Protein AF-A0A7S1PP02-F1 (afdb_monomer)

pLDDT: mean 81.22, std 15.29, range [43.31, 97.88]

Nearest PDB structures (foldseek):
  2hma-assembly1_A-2  TM=8.802E-01  e=9.301E-04  Streptococcus pneumoniae
  2deu-assembly2_B  TM=8.777E-01  e=1.193E-03  Escherichia coli
  3qgm-assembly1_B  TM=3.162E-01  e=3.893E+00  Archaeoglobus fulgidus

Structure (mmCIF, N/CA/C/O backbone):
data_AF-A0A7S1PP02-F1
#
_entry.id   AF-A0A7S1PP02-F1
#
loop_
_atom_site.group_PDB
_atom_site.id
_atom_site.type_symbol
_atom_site.label_atom_id
_atom_site.label_alt_id
_atom_site.label_comp_id
_atom_site.label_asym_id
_atom_site.label_entity_id
_atom_site.label_seq_id
_atom_site.pdbx_PDB_ins_code
_atom_site.Cartn_x
_atom_site.Cartn_y
_atom_site.Cartn_z
_atom_site.occupancy
_atom_site.B_iso_or_equiv
_atom_site.auth_seq_id
_atom_site.auth_comp_id
_atom_site.auth_asym_id
_atom_site.auth_atom_id
_atom_site.pdbx_PDB_model_num
ATOM 1 N N . PRO A 1 1 ? 17.702 -10.827 -1.783 1.00 89.25 1 PRO A N 1
ATOM 2 C CA . PRO A 1 1 ? 16.640 -11.599 -2.485 1.00 89.25 1 PRO A CA 1
ATOM 3 C C . PRO A 1 1 ? 15.339 -10.787 -2.600 1.00 89.25 1 PRO A C 1
ATOM 5 O O . PRO A 1 1 ? 14.781 -10.680 -3.689 1.00 89.25 1 PRO A O 1
ATOM 8 N N . ASP A 1 2 ? 14.908 -10.146 -1.508 1.00 91.56 2 ASP A N 1
ATOM 9 C CA . ASP A 1 2 ? 13.605 -9.463 -1.418 1.00 91.56 2 ASP A CA 1
ATOM 10 C C . ASP A 1 2 ? 13.445 -8.270 -2.362 1.00 91.56 2 ASP A C 1
ATOM 12 O O . ASP A 1 2 ? 12.428 -8.163 -3.043 1.00 91.56 2 ASP A O 1
ATOM 16 N N . CYS A 1 3 ? 14.468 -7.419 -2.507 1.00 92.31 3 CYS A N 1
ATOM 17 C CA . CYS A 1 3 ? 14.398 -6.280 -3.433 1.00 92.31 3 CYS A CA 1
ATOM 18 C C . CYS A 1 3 ? 14.217 -6.725 -4.897 1.00 92.31 3 CYS A C 1
ATOM 20 O O . CYS A 1 3 ? 13.586 -6.029 -5.689 1.00 92.31 3 CYS A O 1
ATOM 22 N N . VAL A 1 4 ? 14.768 -7.888 -5.268 1.00 93.56 4 VAL A N 1
ATOM 23 C CA . VAL A 1 4 ? 14.608 -8.467 -6.614 1.00 93.56 4 VAL A CA 1
ATOM 24 C C . VAL A 1 4 ? 13.218 -9.084 -6.770 1.00 93.56 4 VAL A C 1
ATOM 26 O O . VAL A 1 4 ? 12.575 -8.862 -7.792 1.00 93.56 4 VAL A O 1
ATOM 29 N N . CYS A 1 5 ? 12.722 -9.785 -5.747 1.00 95.19 5 CYS A N 1
ATOM 30 C CA . CYS A 1 5 ? 11.358 -10.317 -5.721 1.00 95.19 5 CYS A CA 1
ATOM 31 C C . CYS A 1 5 ? 10.314 -9.199 -5.861 1.00 95.19 5 CYS A C 1
ATOM 33 O O . CYS A 1 5 ? 9.414 -9.294 -6.692 1.00 95.19 5 CYS A O 1
ATOM 35 N N . ASN A 1 6 ? 10.468 -8.099 -5.123 1.00 94.31 6 ASN A N 1
ATOM 36 C CA . ASN A 1 6 ? 9.596 -6.937 -5.259 1.00 94.31 6 ASN A CA 1
ATOM 37 C C . ASN A 1 6 ? 9.653 -6.366 -6.685 1.00 94.31 6 ASN A C 1
ATOM 39 O O . ASN A 1 6 ? 8.608 -6.178 -7.305 1.00 94.31 6 ASN A O 1
ATOM 43 N N . ARG A 1 7 ? 10.857 -6.172 -7.242 1.00 93.19 7 ARG A N 1
ATOM 44 C CA . ARG A 1 7 ? 11.040 -5.641 -8.603 1.00 93.19 7 ARG A CA 1
ATOM 45 C C . ARG A 1 7 ? 10.397 -6.509 -9.689 1.00 93.19 7 ARG A C 1
ATOM 47 O O . ARG A 1 7 ? 9.771 -5.953 -10.580 1.00 93.19 7 ARG A O 1
ATOM 54 N N . VAL A 1 8 ? 10.602 -7.826 -9.652 1.00 94.31 8 VAL A N 1
ATOM 55 C CA . VAL A 1 8 ? 10.282 -8.728 -10.779 1.00 94.31 8 VAL A CA 1
ATOM 56 C C . VAL A 1 8 ? 8.967 -9.481 -10.579 1.00 94.31 8 VAL A C 1
ATOM 58 O O . VAL A 1 8 ? 8.258 -9.765 -11.540 1.00 94.31 8 VAL A O 1
ATOM 61 N N . ILE A 1 9 ? 8.621 -9.831 -9.341 1.00 95.31 9 ILE A N 1
ATOM 62 C CA . ILE A 1 9 ? 7.439 -10.646 -9.047 1.00 95.31 9 ILE A CA 1
ATOM 63 C C . ILE A 1 9 ? 6.283 -9.759 -8.610 1.00 95.31 9 ILE A C 1
ATOM 65 O O . ILE A 1 9 ? 5.286 -9.681 -9.322 1.00 95.31 9 ILE A O 1
ATOM 69 N N . LYS A 1 10 ? 6.407 -9.076 -7.465 1.00 91.88 10 LYS A N 1
ATOM 70 C CA . LYS A 1 10 ? 5.250 -8.423 -6.827 1.00 91.88 10 LYS A CA 1
ATOM 71 C C . LYS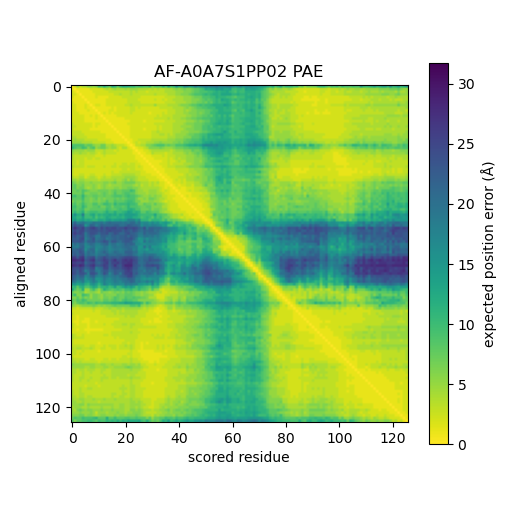 A 1 10 ? 4.728 -7.213 -7.597 1.00 91.88 10 LYS A C 1
ATOM 73 O O . LYS A 1 10 ? 3.521 -7.046 -7.702 1.00 91.88 10 LYS A O 1
ATOM 78 N N . PHE A 1 11 ? 5.616 -6.376 -8.125 1.00 93.50 11 PHE A N 1
ATOM 79 C CA . PHE A 1 11 ? 5.217 -5.115 -8.762 1.00 93.50 11 PHE A CA 1
ATOM 80 C C . PHE A 1 11 ? 5.314 -5.138 -10.290 1.00 93.50 11 PHE A C 1
ATOM 82 O O . PHE A 1 11 ? 4.995 -4.150 -10.933 1.00 93.50 11 PHE A O 1
ATOM 89 N N . ASP A 1 12 ? 5.725 -6.260 -10.878 1.00 92.50 12 ASP A N 1
ATOM 90 C CA . ASP A 1 12 ? 5.783 -6.433 -12.332 1.00 92.50 12 ASP A CA 1
ATOM 91 C C . ASP A 1 12 ? 4.858 -7.576 -12.772 1.00 92.50 12 ASP A C 1
ATOM 93 O O . ASP A 1 12 ? 3.716 -7.343 -13.181 1.00 92.50 12 ASP A O 1
ATOM 97 N N . ARG A 1 13 ? 5.289 -8.833 -12.603 1.00 94.94 13 ARG A N 1
ATOM 98 C CA . ARG A 1 13 ? 4.517 -9.996 -13.071 1.00 94.94 13 ARG A CA 1
ATOM 99 C C . ARG A 1 13 ? 3.151 -10.125 -12.403 1.00 94.94 13 ARG A C 1
ATOM 101 O O . ARG A 1 13 ? 2.169 -10.385 -13.093 1.00 94.94 13 ARG A O 1
ATOM 108 N N . PHE A 1 14 ? 3.072 -9.921 -11.090 1.00 94.25 14 PHE A N 1
ATOM 109 C CA . PHE A 1 14 ? 1.804 -9.953 -10.365 1.00 94.25 14 PHE A CA 1
ATOM 110 C C . PHE A 1 14 ? 0.885 -8.802 -10.782 1.00 94.25 14 PHE A C 1
ATOM 112 O O . PHE A 1 14 ? -0.280 -9.050 -11.059 1.00 94.25 14 PHE A O 1
ATOM 119 N N . ALA A 1 15 ? 1.399 -7.575 -10.911 1.00 88.50 15 ALA A N 1
ATOM 120 C CA 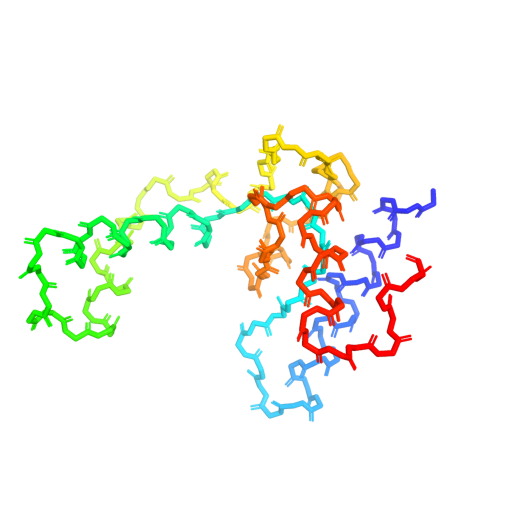. ALA A 1 15 ? 0.604 -6.430 -11.362 1.00 88.50 15 ALA A CA 1
ATOM 121 C C . ALA A 1 15 ? 0.040 -6.648 -12.779 1.00 88.50 15 ALA A C 1
ATOM 123 O O . ALA A 1 15 ? -1.143 -6.423 -13.037 1.00 88.50 15 ALA A O 1
ATOM 124 N N . THR A 1 16 ? 0.873 -7.161 -13.689 1.00 90.38 16 THR A N 1
ATOM 125 C CA . THR A 1 16 ? 0.464 -7.531 -15.050 1.00 90.38 16 THR A CA 1
ATOM 126 C C . THR A 1 16 ? -0.596 -8.630 -15.036 1.00 90.38 16 THR A C 1
ATOM 128 O O . THR A 1 16 ? -1.586 -8.544 -15.762 1.00 90.38 16 THR A O 1
ATOM 131 N N . HIS A 1 17 ? -0.412 -9.660 -14.207 1.00 93.81 17 HIS A N 1
ATOM 132 C CA . HIS A 1 17 ? -1.393 -10.726 -14.049 1.00 93.81 17 HIS A CA 1
ATOM 133 C C . HIS A 1 17 ? -2.713 -10.194 -13.484 1.00 93.81 17 HIS A C 1
ATOM 135 O O . HIS A 1 17 ? -3.755 -10.493 -14.052 1.00 93.81 17 HIS A O 1
ATOM 141 N N . ALA A 1 18 ? -2.676 -9.363 -12.441 1.00 91.31 18 ALA A N 1
ATOM 142 C CA . ALA A 1 18 ? -3.865 -8.802 -11.811 1.00 91.31 18 ALA A CA 1
ATOM 143 C C . ALA A 1 18 ? -4.709 -7.997 -12.810 1.00 91.31 18 ALA A C 1
ATOM 145 O O . ALA A 1 18 ? -5.908 -8.229 -12.932 1.00 91.31 18 ALA A O 1
ATOM 146 N N . ARG A 1 19 ? -4.074 -7.135 -13.615 1.00 88.25 19 ARG A N 1
ATOM 147 C CA . ARG A 1 19 ? -4.764 -6.395 -14.685 1.00 88.25 19 ARG A CA 1
ATOM 148 C C . ARG A 1 19 ? -5.437 -7.315 -15.701 1.00 88.25 19 ARG A C 1
ATOM 150 O O . ARG A 1 19 ? -6.551 -7.041 -16.127 1.00 88.25 19 ARG A O 1
ATOM 157 N N . ARG A 1 20 ? -4.776 -8.405 -16.094 1.00 92.44 20 ARG A N 1
ATOM 158 C CA . ARG A 1 20 ? -5.317 -9.350 -17.086 1.00 92.44 20 ARG A CA 1
ATOM 159 C C . ARG A 1 20 ? -6.422 -10.236 -16.515 1.00 92.44 20 ARG A C 1
ATOM 161 O O . ARG A 1 20 ? -7.414 -10.469 -17.192 1.00 92.44 20 ARG A O 1
ATOM 168 N N . ALA A 1 21 ? -6.236 -10.743 -15.301 1.00 94.44 21 ALA A N 1
ATOM 169 C CA . ALA A 1 21 ? -7.129 -11.711 -14.673 1.00 94.44 21 ALA A CA 1
ATOM 170 C C . ALA A 1 21 ? -8.386 -11.061 -14.078 1.00 94.44 21 ALA A C 1
ATOM 172 O O . ALA A 1 21 ? -9.440 -11.688 -14.063 1.00 94.44 21 ALA A O 1
ATOM 173 N N . PHE A 1 22 ? -8.292 -9.809 -13.621 1.00 90.44 22 PHE A N 1
ATOM 174 C CA . PHE A 1 22 ? -9.377 -9.107 -12.930 1.00 90.44 22 PHE A CA 1
ATOM 175 C C . PHE A 1 22 ? -9.933 -7.939 -13.751 1.00 90.44 22 PHE A C 1
ATOM 177 O O . PHE A 1 22 ? -10.138 -6.849 -13.228 1.00 90.44 22 PHE A O 1
ATOM 184 N N . GLY A 1 23 ? -10.144 -8.152 -15.054 1.00 86.69 23 GLY A N 1
ATOM 185 C CA . GLY A 1 23 ? -10.903 -7.221 -15.897 1.00 86.69 23 GLY A CA 1
ATOM 186 C C . GLY A 1 23 ? -10.324 -5.805 -16.000 1.00 86.69 23 GLY A C 1
ATOM 187 O O . GLY A 1 23 ? -11.080 -4.864 -16.203 1.00 86.69 23 GLY A O 1
ATOM 188 N N . GLY A 1 24 ? -9.005 -5.643 -15.860 1.00 83.94 24 GLY A N 1
ATOM 189 C CA . GLY A 1 24 ? -8.345 -4.342 -15.962 1.00 83.94 24 GLY A CA 1
ATOM 190 C C . GLY A 1 24 ? -8.089 -3.623 -14.639 1.00 83.94 24 GLY A C 1
ATOM 191 O O . GLY A 1 24 ? -7.896 -2.418 -14.687 1.00 83.94 24 GLY A O 1
ATOM 192 N N . ALA A 1 25 ? -8.048 -4.334 -13.501 1.00 84.12 25 ALA A N 1
ATOM 193 C CA . ALA A 1 25 ? -7.788 -3.775 -12.165 1.00 84.12 25 ALA A CA 1
ATOM 194 C C . ALA A 1 25 ? -6.884 -2.521 -12.151 1.00 84.12 25 ALA A C 1
ATOM 196 O O . ALA A 1 25 ? -5.720 -2.564 -12.569 1.00 84.12 25 ALA A O 1
ATOM 197 N N . ASP A 1 26 ? -7.424 -1.421 -11.622 1.00 83.94 26 ASP A N 1
ATOM 198 C CA . ASP A 1 26 ? -6.790 -0.098 -11.656 1.00 83.94 26 ASP A CA 1
ATOM 199 C C . ASP A 1 26 ? -5.586 0.012 -10.713 1.00 83.94 26 ASP A C 1
ATOM 201 O O . ASP A 1 26 ? -4.621 0.729 -10.992 1.00 83.94 26 ASP A O 1
ATOM 205 N N . ALA A 1 27 ? -5.627 -0.727 -9.602 1.00 87.81 27 ALA A N 1
ATOM 206 C CA . ALA A 1 27 ? -4.618 -0.687 -8.557 1.00 87.81 27 ALA A CA 1
ATOM 207 C C . ALA A 1 27 ? -4.362 -2.060 -7.921 1.00 87.81 27 ALA A C 1
ATOM 209 O O . ALA A 1 27 ? -5.199 -2.962 -7.965 1.00 87.81 27 ALA A O 1
ATOM 210 N N . ILE A 1 28 ? -3.201 -2.198 -7.279 1.00 90.12 28 ILE A N 1
ATOM 211 C CA . ILE A 1 28 ? -2.869 -3.329 -6.407 1.00 90.12 28 ILE A CA 1
ATOM 212 C C . ILE A 1 28 ? -2.589 -2.843 -4.987 1.00 90.12 28 ILE A C 1
ATOM 214 O O . ILE A 1 28 ? -1.967 -1.803 -4.778 1.00 90.12 28 ILE A O 1
ATOM 218 N N . VAL A 1 29 ? -3.012 -3.618 -3.993 1.00 92.75 29 VAL A N 1
ATOM 219 C CA . VAL A 1 29 ? -2.812 -3.301 -2.574 1.00 92.75 29 VAL A CA 1
ATOM 220 C C . VAL A 1 29 ? -1.816 -4.287 -1.984 1.00 92.75 29 VAL A C 1
ATOM 222 O O . VAL A 1 29 ? -1.926 -5.493 -2.202 1.00 92.75 29 VAL A O 1
ATOM 225 N N . THR A 1 30 ? -0.833 -3.796 -1.229 1.00 93.25 30 THR A N 1
ATOM 226 C CA . THR A 1 30 ? 0.120 -4.676 -0.539 1.00 93.25 30 THR A CA 1
ATOM 227 C C . THR A 1 30 ? 0.349 -4.223 0.894 1.00 93.25 30 THR A C 1
ATOM 229 O O . THR A 1 30 ? 0.344 -3.030 1.179 1.00 93.25 30 THR A O 1
ATOM 232 N N . GLY A 1 31 ? 0.631 -5.165 1.793 1.00 92.88 31 GLY A N 1
ATOM 233 C CA . GLY A 1 31 ? 0.901 -4.872 3.204 1.00 92.88 31 GLY A CA 1
ATOM 234 C C . GLY A 1 31 ? 2.271 -4.248 3.498 1.00 92.88 31 GLY A C 1
ATOM 235 O O . GLY A 1 31 ? 2.729 -4.361 4.634 1.00 92.88 31 GLY A O 1
ATOM 236 N N . HIS A 1 32 ? 2.953 -3.651 2.509 1.00 94.06 32 HIS A N 1
ATOM 237 C CA . HIS A 1 32 ? 4.238 -2.992 2.751 1.00 94.06 32 HIS A CA 1
ATOM 238 C C . HIS A 1 32 ? 4.042 -1.726 3.589 1.00 94.06 32 HIS A C 1
ATOM 240 O O . HIS A 1 32 ? 3.138 -0.930 3.339 1.00 94.06 32 HIS A O 1
ATOM 246 N N . TYR A 1 33 ? 4.941 -1.522 4.545 1.00 93.88 33 TYR A N 1
ATOM 247 C CA . TYR A 1 33 ? 5.020 -0.304 5.347 1.00 93.88 33 TYR A CA 1
ATOM 248 C C . TYR A 1 33 ? 5.856 0.731 4.591 1.00 93.88 33 TYR A C 1
ATOM 250 O O . TYR A 1 33 ? 7.053 0.884 4.819 1.00 93.88 33 TYR A O 1
ATOM 258 N N . ALA A 1 34 ? 5.238 1.386 3.616 1.00 91.94 34 ALA A N 1
ATOM 259 C CA . ALA A 1 34 ? 5.850 2.439 2.814 1.00 91.94 34 ALA A CA 1
ATOM 260 C C . ALA A 1 34 ? 4.785 3.473 2.449 1.00 91.94 34 ALA A C 1
ATOM 262 O O . ALA A 1 34 ? 3.596 3.174 2.455 1.00 91.94 34 ALA A O 1
ATOM 263 N N . ARG A 1 35 ? 5.197 4.691 2.111 1.00 88.00 35 ARG A N 1
ATOM 264 C CA 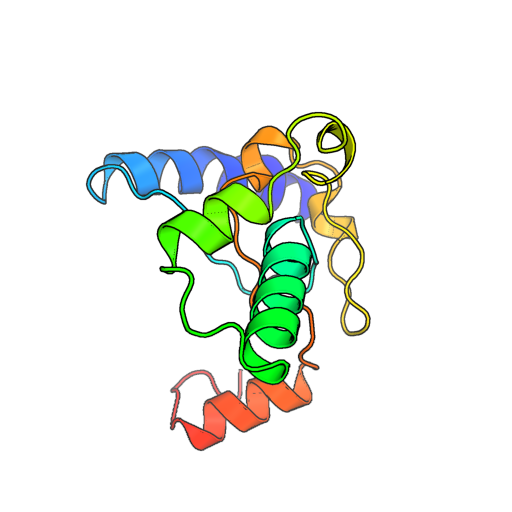. ARG A 1 35 ? 4.298 5.752 1.641 1.00 88.00 35 ARG A CA 1
ATOM 265 C C . ARG A 1 35 ? 4.530 6.000 0.158 1.00 88.00 35 ARG A C 1
ATOM 267 O O . ARG A 1 35 ? 5.631 5.812 -0.345 1.00 88.00 35 ARG A O 1
ATOM 274 N N . ASN A 1 36 ? 3.515 6.459 -0.554 1.00 84.69 36 ASN A N 1
ATOM 275 C CA . ASN A 1 36 ? 3.646 6.980 -1.916 1.00 84.69 36 ASN A CA 1
ATOM 276 C C . ASN A 1 36 ? 2.624 8.106 -2.123 1.00 84.69 36 ASN A C 1
ATOM 278 O O . ASN A 1 36 ? 2.036 8.593 -1.153 1.00 84.69 36 ASN A O 1
ATOM 282 N N . ARG A 1 37 ? 2.402 8.549 -3.364 1.00 79.25 37 ARG A N 1
ATOM 283 C CA . ARG A 1 37 ? 1.464 9.650 -3.631 1.00 79.25 37 ARG A CA 1
ATOM 284 C C . ARG A 1 37 ? 0.046 9.414 -3.089 1.00 79.25 37 ARG A C 1
ATOM 286 O O . ARG A 1 37 ? -0.580 10.369 -2.638 1.00 79.25 37 ARG A O 1
ATOM 293 N N . TRP A 1 38 ? -0.431 8.167 -3.049 1.00 76.38 38 TRP A N 1
ATOM 294 C CA . TRP A 1 38 ? -1.775 7.837 -2.560 1.00 76.38 38 TRP A CA 1
ATOM 295 C C . TRP A 1 38 ? -1.957 8.144 -1.072 1.00 76.38 38 TRP A C 1
ATOM 297 O O . TRP A 1 38 ? -3.037 8.543 -0.652 1.00 76.38 38 TRP A O 1
ATOM 307 N N . TRP A 1 39 ? -0.883 8.051 -0.287 1.00 77.19 39 TRP A N 1
ATOM 308 C CA . TRP A 1 39 ? -0.890 8.455 1.120 1.00 77.19 39 TRP A CA 1
ATOM 309 C C . TRP A 1 39 ? -1.024 9.976 1.312 1.00 77.19 39 TRP A C 1
ATOM 311 O O . TRP A 1 39 ? -1.657 10.450 2.255 1.00 77.19 39 TRP A O 1
ATOM 321 N N . ARG A 1 40 ? -0.424 10.780 0.425 1.00 73.38 40 ARG A N 1
ATOM 322 C CA . ARG A 1 40 ? -0.594 12.244 0.481 1.00 73.38 40 ARG A CA 1
ATOM 323 C C . ARG A 1 40 ? -2.016 12.636 0.103 1.00 73.38 40 ARG A C 1
ATOM 325 O O . ARG A 1 40 ? -2.602 13.510 0.736 1.00 73.38 40 ARG A O 1
ATOM 332 N N . LEU A 1 41 ? -2.561 11.962 -0.906 1.00 72.75 41 LEU A N 1
ATOM 333 C CA . LEU A 1 41 ? -3.945 12.119 -1.319 1.00 72.75 41 LEU A CA 1
ATOM 334 C C . LEU A 1 41 ? -4.908 11.801 -0.169 1.00 72.75 41 LEU A C 1
ATOM 336 O O . LEU A 1 41 ? -5.740 12.641 0.156 1.00 72.75 41 LEU A O 1
ATOM 340 N N . SER A 1 42 ? -4.761 10.649 0.491 1.00 73.12 42 SER A N 1
ATOM 341 C CA . SER A 1 42 ? -5.665 10.251 1.577 1.00 73.12 42 SER A CA 1
ATOM 342 C C . SER A 1 42 ? -5.674 11.249 2.741 1.00 73.12 42 SER A C 1
ATOM 344 O O . SER A 1 42 ? -6.742 11.583 3.243 1.00 73.12 42 SER A O 1
ATOM 346 N N . GLN A 1 43 ? -4.518 11.801 3.125 1.00 73.62 43 GLN A N 1
ATOM 347 C CA . GLN A 1 43 ? -4.463 12.871 4.130 1.00 73.62 43 GLN A CA 1
ATOM 348 C C . GLN A 1 43 ? -5.146 14.152 3.671 1.00 73.62 43 GLN A C 1
ATOM 350 O O . GLN A 1 43 ? -5.845 14.786 4.454 1.00 73.62 43 GLN A O 1
ATOM 355 N N . ARG A 1 44 ? -4.949 14.551 2.410 1.00 71.88 44 ARG A N 1
ATOM 356 C CA . ARG A 1 44 ? -5.58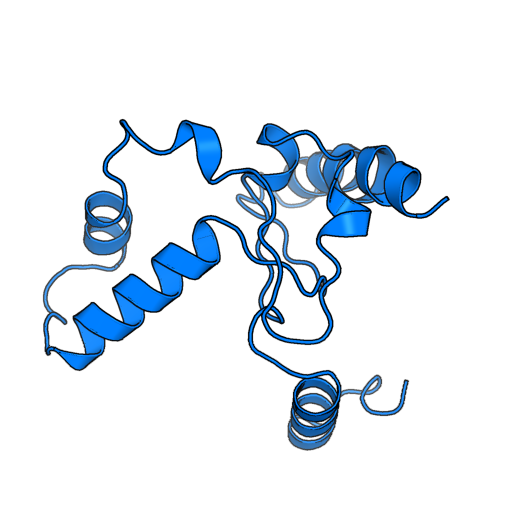5 15.757 1.876 1.00 71.88 44 ARG A CA 1
ATOM 357 C C . ARG A 1 44 ? -7.104 15.606 1.844 1.00 71.88 44 ARG A C 1
ATOM 359 O O . ARG A 1 44 ? -7.795 16.541 2.224 1.00 71.88 44 ARG A O 1
ATOM 366 N N . LEU A 1 45 ? -7.611 14.437 1.453 1.00 71.12 45 LEU A N 1
ATOM 367 C CA . LEU A 1 45 ? -9.042 14.126 1.493 1.00 71.12 45 LEU A CA 1
ATOM 368 C C . LEU A 1 45 ? -9.586 14.170 2.925 1.00 71.12 45 LEU A C 1
ATOM 370 O O . LEU A 1 45 ? -10.596 14.822 3.168 1.00 71.12 45 LEU A O 1
ATOM 374 N N . ALA A 1 46 ? -8.881 13.557 3.880 1.00 72.31 46 ALA A N 1
ATOM 375 C CA . ALA A 1 46 ? -9.252 13.606 5.292 1.00 72.31 46 ALA A CA 1
ATOM 376 C C . ALA A 1 46 ? -9.288 15.044 5.840 1.00 72.31 46 ALA A C 1
ATOM 378 O O . ALA A 1 46 ? -10.215 15.398 6.563 1.00 72.31 46 ALA A O 1
ATOM 379 N N . LEU A 1 47 ? -8.324 15.893 5.462 1.00 72.81 47 LEU A N 1
ATOM 380 C CA . LEU A 1 47 ? -8.315 17.310 5.838 1.00 72.81 47 LEU A CA 1
ATOM 381 C C . LEU A 1 47 ? -9.482 18.079 5.213 1.00 72.81 47 LEU A C 1
ATOM 383 O O . LEU A 1 47 ? -10.098 18.891 5.893 1.00 72.81 47 LEU A O 1
ATOM 387 N N . LEU A 1 48 ? -9.786 17.856 3.933 1.00 70.88 48 LEU A N 1
ATOM 388 C CA . LEU A 1 48 ? -10.896 18.536 3.257 1.00 70.88 48 LEU A CA 1
ATOM 389 C C . LEU A 1 48 ? -12.246 18.155 3.878 1.00 70.88 48 LEU A C 1
ATOM 391 O O . LEU A 1 48 ? -13.039 19.044 4.181 1.00 70.88 48 LEU A O 1
ATOM 395 N N . SER A 1 49 ? -12.454 16.866 4.157 1.00 70.44 49 SER A N 1
ATOM 396 C CA . SER A 1 49 ? -13.656 16.384 4.848 1.00 70.44 49 SER A CA 1
ATOM 397 C C . SER A 1 49 ? -13.757 16.942 6.274 1.00 70.44 49 SER A C 1
ATOM 399 O O . SER A 1 49 ? -14.796 17.470 6.658 1.00 70.44 49 SER A O 1
ATOM 401 N N . ALA A 1 50 ? -12.659 16.961 7.040 1.00 72.94 50 ALA A N 1
ATOM 402 C CA . ALA A 1 50 ? -12.646 17.548 8.386 1.00 72.94 50 ALA A CA 1
ATOM 403 C C . ALA A 1 50 ? -12.967 19.057 8.411 1.00 72.94 50 ALA A C 1
ATOM 405 O O . ALA A 1 50 ? -13.389 19.575 9.442 1.00 72.94 50 ALA A O 1
ATOM 406 N N . ASN A 1 51 ? -12.781 19.760 7.289 1.00 74.06 51 ASN A N 1
ATOM 407 C CA . ASN A 1 51 ? -13.097 21.181 7.139 1.00 74.06 51 ASN A CA 1
ATOM 408 C C . ASN A 1 51 ? -14.484 21.435 6.512 1.00 74.06 51 ASN A C 1
ATOM 410 O O . ASN A 1 51 ? -14.764 22.558 6.095 1.00 74.06 51 ASN A O 1
ATOM 414 N N . GLY A 1 52 ? -15.353 20.418 6.437 1.00 66.75 52 GLY A N 1
ATOM 415 C CA . GLY A 1 52 ? -16.729 20.557 5.944 1.00 66.75 52 GLY A CA 1
ATOM 416 C C . GLY A 1 52 ? -16.832 20.792 4.436 1.00 66.75 52 GLY A C 1
ATOM 417 O O . GLY A 1 52 ? -17.852 21.287 3.954 1.00 66.75 52 GLY A O 1
ATOM 418 N N . VAL A 1 53 ? -15.787 20.451 3.675 1.00 63.56 53 VAL A N 1
ATOM 419 C CA . VAL A 1 53 ? -15.795 20.492 2.206 1.00 63.56 53 VAL A CA 1
ATOM 420 C C . VAL A 1 53 ? -16.353 19.166 1.673 1.00 63.56 53 VAL A C 1
ATOM 422 O O . VAL A 1 53 ? -15.685 18.442 0.943 1.00 63.56 53 VAL A O 1
ATOM 425 N N . ASP A 1 54 ? -17.580 18.827 2.070 1.00 60.97 54 ASP A N 1
ATOM 426 C CA . ASP A 1 54 ? -18.252 17.576 1.678 1.00 60.97 54 ASP A CA 1
ATOM 427 C C . ASP A 1 54 ? -18.979 17.694 0.323 1.00 60.97 54 ASP A C 1
ATOM 429 O O . ASP A 1 54 ? -19.474 16.708 -0.220 1.00 60.97 54 ASP A O 1
ATOM 433 N N . SER A 1 55 ? -19.065 18.906 -0.239 1.00 57.44 55 SER A N 1
ATOM 434 C CA . SER A 1 55 ? -19.831 19.198 -1.459 1.00 57.44 55 SER A CA 1
ATOM 435 C C . SER A 1 55 ? -19.097 18.897 -2.769 1.00 57.44 55 SER A C 1
ATOM 437 O O . SER A 1 55 ? -19.733 18.893 -3.822 1.00 57.44 55 SER A O 1
ATOM 439 N N . LEU A 1 56 ? -17.787 18.632 -2.727 1.00 56.81 56 LEU A N 1
ATOM 440 C CA . LEU A 1 56 ? -17.024 18.179 -3.891 1.00 56.81 56 LEU A CA 1
ATOM 441 C C . LEU A 1 56 ? -17.142 16.656 -3.984 1.00 56.81 56 LEU A C 1
ATOM 443 O O . LEU A 1 56 ? -16.736 15.938 -3.071 1.00 56.81 56 LEU A O 1
ATOM 447 N N . GLY A 1 57 ? -17.690 16.147 -5.088 1.00 58.75 57 GLY A N 1
ATOM 448 C CA . GLY A 1 57 ? -17.802 14.701 -5.294 1.00 58.75 57 GLY A CA 1
ATOM 449 C C . GLY A 1 57 ? -16.426 14.019 -5.288 1.00 58.75 57 GLY A C 1
ATOM 450 O O . GLY A 1 57 ? -15.429 14.625 -5.677 1.00 58.75 57 GLY A O 1
ATOM 451 N N . GLU A 1 58 ? -16.355 12.736 -4.909 1.00 56.12 58 GLU A N 1
ATOM 452 C CA . GLU A 1 58 ? -15.097 11.960 -4.822 1.00 56.12 58 GLU A CA 1
ATOM 453 C C . GLU A 1 58 ? -14.202 12.101 -6.070 1.00 56.12 58 GLU A C 1
ATOM 455 O O . GLU A 1 58 ? -12.980 12.199 -5.966 1.00 56.12 58 GLU A O 1
ATOM 460 N N . ARG A 1 59 ? -14.809 12.177 -7.263 1.00 54.62 59 ARG A N 1
ATOM 461 C CA . ARG A 1 59 ? -14.113 12.406 -8.542 1.00 54.62 59 ARG A CA 1
ATOM 462 C C . ARG A 1 59 ? -13.460 13.782 -8.646 1.00 54.62 59 ARG A C 1
ATOM 464 O O . ARG A 1 59 ? -12.353 13.891 -9.161 1.00 54.62 59 ARG A O 1
ATOM 471 N N . GLU A 1 60 ? -14.136 14.812 -8.162 1.00 59.97 60 GLU A N 1
ATOM 472 C CA . GLU A 1 60 ? -13.662 16.192 -8.201 1.00 59.97 60 GLU A CA 1
ATOM 473 C C . GLU A 1 60 ? -12.527 16.396 -7.194 1.00 59.97 60 GLU A C 1
ATOM 475 O O . GLU A 1 60 ? -11.493 16.979 -7.522 1.00 59.97 60 GLU A O 1
ATOM 480 N N . LEU A 1 61 ? -12.651 15.778 -6.016 1.00 58.53 61 LEU A N 1
ATOM 481 C CA . LEU A 1 61 ? -11.590 15.697 -5.018 1.00 58.53 61 LEU A CA 1
ATOM 482 C C . LEU A 1 61 ? -10.351 14.964 -5.545 1.00 58.53 61 LEU A C 1
ATOM 484 O O . LEU A 1 61 ? -9.237 15.450 -5.345 1.00 58.53 61 LEU A O 1
ATOM 488 N N . LEU A 1 62 ? -10.524 13.843 -6.257 1.00 56.88 62 LEU A N 1
ATOM 489 C CA . LEU A 1 62 ? -9.436 13.118 -6.926 1.00 56.88 62 LEU A CA 1
ATOM 490 C C . LEU A 1 62 ? -8.761 13.958 -8.018 1.00 56.88 62 LEU A C 1
ATOM 492 O O . LEU A 1 62 ? -7.541 13.913 -8.141 1.00 56.88 62 LEU A O 1
ATOM 496 N N . SER A 1 63 ? -9.515 14.762 -8.774 1.00 55.44 63 SER A N 1
ATOM 497 C CA . SER A 1 63 ? -8.933 15.671 -9.770 1.00 55.44 63 SER A CA 1
ATOM 498 C C . SER A 1 63 ? -8.247 16.899 -9.156 1.00 55.44 63 SER A C 1
ATOM 500 O O . SER A 1 63 ? -7.178 17.289 -9.609 1.00 55.44 63 SER A O 1
ATOM 502 N N . ALA A 1 64 ? -8.803 17.484 -8.090 1.00 52.72 64 ALA A N 1
ATOM 503 C CA . ALA A 1 64 ? -8.290 18.699 -7.442 1.00 52.72 64 ALA A CA 1
ATOM 504 C C . ALA A 1 64 ? -7.057 18.443 -6.560 1.00 52.72 64 ALA A C 1
ATOM 506 O O . ALA A 1 64 ? -6.286 19.347 -6.220 1.00 52.72 64 ALA A O 1
ATOM 507 N N . SER A 1 65 ? -6.863 17.191 -6.162 1.00 52.97 65 SER A N 1
ATOM 508 C CA . SER A 1 65 ? -5.692 16.755 -5.415 1.00 52.97 65 SER A CA 1
ATOM 509 C C . SER A 1 65 ? -4.470 16.509 -6.305 1.00 52.97 65 SER A C 1
ATOM 511 O O . SER A 1 65 ? -3.374 16.376 -5.759 1.00 52.97 65 SER A O 1
ATOM 513 N N . VAL A 1 66 ? -4.630 16.561 -7.636 1.00 49.59 66 VAL A N 1
ATOM 514 C CA . VAL A 1 66 ? -3.574 16.416 -8.643 1.00 49.59 66 VAL A CA 1
ATOM 515 C C . VAL A 1 66 ? -3.304 17.750 -9.338 1.00 49.59 66 VAL A C 1
ATOM 517 O O . VAL A 1 66 ? -3.944 18.084 -10.326 1.00 49.59 66 VAL A O 1
ATOM 520 N N . ALA A 1 67 ? -2.313 18.508 -8.867 1.00 44.75 67 ALA A N 1
ATOM 521 C CA . ALA A 1 67 ? -1.622 19.441 -9.757 1.00 44.75 67 ALA A CA 1
ATOM 522 C C . ALA A 1 67 ? -0.590 18.612 -10.551 1.00 44.75 67 ALA A C 1
ATOM 524 O O . ALA A 1 67 ? 0.330 18.084 -9.923 1.00 44.75 67 ALA A O 1
ATOM 525 N N . PRO A 1 68 ? -0.730 18.435 -11.879 1.00 45.28 68 PRO A N 1
ATOM 526 C CA . PRO A 1 68 ? 0.062 17.469 -12.655 1.00 45.28 68 PRO A CA 1
ATOM 527 C C . PRO A 1 68 ? 1.573 17.750 -12.712 1.00 45.28 68 PRO A C 1
ATOM 529 O O . PRO A 1 68 ? 2.343 16.884 -13.119 1.00 45.28 68 PRO A O 1
ATOM 532 N N . GLU A 1 69 ? 2.011 18.947 -12.324 1.00 44.78 69 GLU A N 1
ATOM 533 C CA . GLU A 1 69 ? 3.310 19.487 -12.740 1.00 44.78 69 GLU A CA 1
ATOM 534 C C . GLU A 1 69 ? 4.468 19.185 -11.765 1.00 44.78 69 GLU A C 1
ATO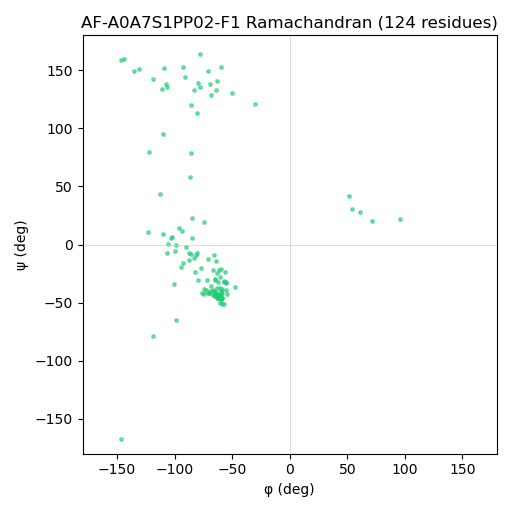M 536 O O . GLU A 1 69 ? 5.623 19.201 -12.177 1.00 44.78 69 GLU A O 1
ATOM 541 N N . ASP A 1 70 ? 4.186 18.772 -10.521 1.00 44.84 70 ASP A N 1
ATOM 542 C CA . ASP A 1 70 ? 5.207 18.497 -9.481 1.00 44.84 70 ASP A CA 1
ATOM 543 C C . ASP A 1 70 ? 5.359 17.000 -9.121 1.00 44.84 70 ASP A C 1
ATOM 545 O O . ASP A 1 70 ? 6.015 16.606 -8.153 1.00 44.84 70 ASP A O 1
ATOM 549 N N . TRP A 1 71 ? 4.714 16.113 -9.885 1.00 46.47 71 TRP A N 1
ATOM 550 C CA . TRP A 1 71 ? 4.486 14.714 -9.490 1.00 46.47 71 TRP A CA 1
ATOM 551 C C . TRP A 1 71 ? 5.582 13.730 -9.908 1.00 46.47 71 TRP A C 1
ATOM 553 O O . TRP A 1 71 ? 5.548 12.557 -9.523 1.00 46.47 71 TRP A O 1
ATOM 563 N N . SER A 1 72 ? 6.605 14.209 -10.616 1.00 43.31 72 SER A N 1
ATOM 564 C CA . SER A 1 72 ? 7.740 13.402 -11.083 1.00 43.31 72 SER A CA 1
ATOM 565 C C . SER A 1 72 ? 8.533 12.736 -9.940 1.00 43.31 72 SER A C 1
ATOM 567 O O . SER A 1 72 ? 9.186 11.714 -10.158 1.00 43.31 72 SER A O 1
ATOM 569 N N . GLY A 1 73 ? 8.429 13.246 -8.704 1.00 49.22 73 GLY A N 1
ATOM 570 C CA . GLY A 1 73 ? 9.074 12.677 -7.513 1.00 49.22 73 GLY A CA 1
ATOM 571 C C . GLY A 1 73 ? 8.219 11.718 -6.666 1.00 49.22 73 GLY A C 1
ATOM 572 O O . GLY A 1 73 ? 8.772 10.936 -5.891 1.00 49.22 73 GLY A O 1
ATOM 573 N N . ALA A 1 74 ? 6.887 11.738 -6.794 1.00 52.47 74 ALA A N 1
ATOM 574 C CA . ALA A 1 74 ? 5.964 11.118 -5.825 1.00 52.47 74 ALA A CA 1
ATOM 575 C C . ALA A 1 74 ? 5.650 9.628 -6.078 1.00 52.47 74 ALA A C 1
ATOM 577 O O . ALA A 1 74 ? 5.016 8.969 -5.248 1.00 52.47 74 ALA A O 1
ATOM 578 N N . ALA A 1 75 ? 6.109 9.085 -7.206 1.00 59.28 75 ALA A N 1
ATOM 579 C CA . ALA A 1 75 ? 6.010 7.660 -7.514 1.00 59.28 75 ALA A CA 1
ATOM 580 C C . ALA A 1 75 ? 7.124 6.825 -6.846 1.00 59.28 75 ALA A C 1
ATOM 582 O O . ALA A 1 75 ? 7.065 5.594 -6.848 1.00 59.28 75 ALA A O 1
ATOM 583 N N . ARG A 1 76 ? 8.137 7.471 -6.242 1.00 67.75 76 ARG A N 1
ATOM 584 C CA . ARG A 1 76 ? 9.115 6.770 -5.400 1.00 67.75 76 ARG A CA 1
ATOM 585 C C . ARG A 1 76 ? 8.522 6.525 -4.008 1.00 67.75 76 ARG A C 1
ATOM 587 O O . ARG A 1 76 ? 7.873 7.413 -3.456 1.00 67.75 76 ARG A O 1
ATOM 594 N N . PRO A 1 77 ? 8.757 5.341 -3.423 1.00 73.31 77 PRO A N 1
ATOM 595 C CA . PRO A 1 77 ? 8.276 5.036 -2.093 1.00 73.31 77 PRO A CA 1
ATOM 596 C C . PRO A 1 77 ? 9.029 5.905 -1.081 1.00 73.31 77 PRO A C 1
ATOM 598 O O . PRO A 1 77 ? 10.258 5.969 -1.091 1.00 73.31 77 PRO A O 1
ATOM 601 N N . LEU A 1 78 ? 8.275 6.584 -0.230 1.00 79.19 78 LEU A N 1
ATOM 602 C CA . LEU A 1 78 ? 8.754 7.349 0.911 1.00 79.19 78 LEU A CA 1
ATOM 603 C C . LEU A 1 78 ? 8.745 6.454 2.155 1.00 79.19 78 LEU A C 1
ATOM 605 O O . LEU A 1 78 ? 7.938 5.525 2.257 1.00 79.19 78 LEU A O 1
ATOM 609 N N . ALA A 1 79 ? 9.623 6.756 3.109 1.00 79.19 79 ALA A N 1
ATOM 610 C CA . ALA A 1 79 ? 9.687 6.018 4.361 1.00 79.19 79 ALA A CA 1
ATOM 611 C C . ALA A 1 79 ? 8.391 6.178 5.175 1.00 79.19 79 ALA A C 1
ATOM 613 O O . ALA A 1 79 ? 7.878 7.293 5.341 1.00 79.19 79 ALA A O 1
ATOM 614 N N . ALA A 1 80 ? 7.863 5.064 5.683 1.00 79.38 80 ALA A N 1
ATOM 615 C CA . ALA A 1 80 ? 6.817 5.091 6.704 1.00 79.38 80 ALA A CA 1
ATOM 616 C C . ALA A 1 80 ? 7.400 5.574 8.043 1.00 79.38 80 ALA A C 1
ATOM 618 O O . ALA A 1 80 ? 8.574 5.343 8.330 1.00 79.38 80 ALA A O 1
ATOM 619 N N . ALA A 1 81 ? 6.592 6.240 8.877 1.00 79.69 81 ALA A N 1
ATOM 620 C CA . ALA A 1 81 ? 7.065 6.716 10.183 1.00 79.69 81 ALA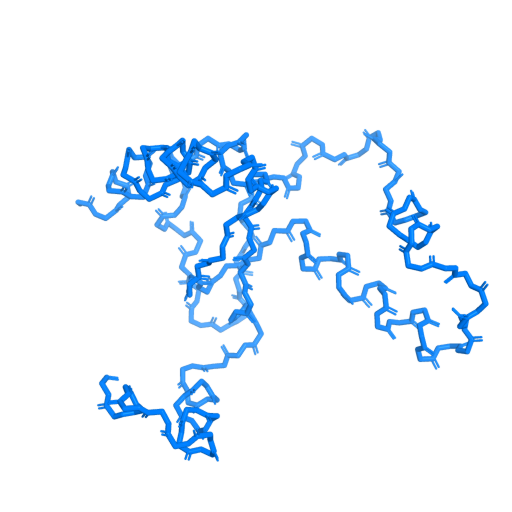 A CA 1
ATOM 621 C C . ALA A 1 81 ? 7.431 5.559 11.126 1.00 79.69 81 ALA A C 1
ATOM 623 O O . ALA A 1 81 ? 8.316 5.700 11.968 1.00 79.69 81 ALA A O 1
ATOM 624 N N . THR A 1 82 ? 6.775 4.407 10.970 1.00 79.88 82 THR A N 1
ATOM 625 C CA . THR A 1 82 ? 7.067 3.193 11.732 1.00 79.88 82 THR A CA 1
ATOM 626 C C . THR A 1 82 ? 7.197 1.992 10.801 1.00 79.88 82 THR A C 1
ATOM 628 O O . THR A 1 82 ? 6.607 1.950 9.723 1.00 79.88 82 THR A O 1
ATOM 631 N N . ASN A 1 83 ? 8.011 1.015 11.216 1.00 88.00 83 ASN A N 1
ATOM 632 C CA . ASN A 1 83 ? 8.203 -0.251 10.506 1.00 88.00 83 ASN A CA 1
ATOM 633 C C . ASN A 1 83 ? 8.612 -0.111 9.022 1.00 88.00 83 ASN A C 1
ATOM 635 O O . ASN A 1 83 ? 8.286 -1.002 8.243 1.00 88.00 83 ASN A O 1
ATOM 639 N N . ASP A 1 84 ? 9.343 0.951 8.651 1.00 90.00 84 ASP A N 1
ATOM 640 C CA . ASP A 1 84 ? 9.662 1.284 7.255 1.00 90.00 84 ASP A CA 1
ATOM 641 C C . ASP A 1 84 ? 10.243 0.115 6.441 1.00 90.00 84 ASP A C 1
ATOM 643 O O . ASP A 1 84 ? 11.197 -0.560 6.832 1.00 90.00 84 ASP A O 1
ATOM 647 N N . GLN A 1 85 ? 9.662 -0.092 5.262 1.00 92.06 85 GLN A N 1
ATOM 648 C CA . GLN A 1 85 ? 10.047 -1.095 4.274 1.00 92.06 85 GLN A CA 1
ATOM 649 C C . GLN A 1 85 ? 10.376 -0.474 2.909 1.00 92.06 85 GLN A C 1
ATOM 651 O O . GLN A 1 85 ? 10.568 -1.211 1.936 1.00 92.06 85 GLN A O 1
ATOM 656 N N . SER A 1 86 ? 10.491 0.857 2.821 1.00 90.62 86 SER A N 1
ATOM 657 C CA . SER A 1 86 ? 10.826 1.582 1.587 1.00 90.62 86 SER A CA 1
ATOM 658 C C . SER A 1 86 ? 12.133 1.091 0.942 1.00 90.62 86 SER A C 1
ATOM 660 O O . SER A 1 86 ? 12.222 0.982 -0.284 1.00 90.62 86 SER A O 1
ATOM 662 N N . TYR A 1 87 ? 13.113 0.665 1.751 1.00 92.69 87 TYR A N 1
ATOM 663 C CA . TYR A 1 87 ? 14.369 0.071 1.281 1.00 92.69 87 TYR A CA 1
ATOM 664 C C . TYR A 1 87 ? 14.153 -1.124 0.338 1.00 92.69 87 TYR A C 1
ATOM 666 O O . TYR A 1 87 ? 14.794 -1.218 -0.714 1.00 92.69 87 TYR A O 1
ATOM 674 N N . PHE A 1 88 ? 13.205 -2.013 0.654 1.00 94.44 88 PHE A N 1
ATOM 675 C CA . PHE A 1 88 ? 12.915 -3.195 -0.165 1.00 94.44 88 PHE A CA 1
ATOM 676 C C . PHE A 1 88 ? 12.229 -2.852 -1.492 1.00 94.44 88 PHE A C 1
ATOM 678 O O . PHE A 1 88 ? 12.139 -3.702 -2.382 1.00 94.44 88 PHE A O 1
ATOM 685 N N . LEU A 1 89 ? 11.750 -1.618 -1.636 1.00 93.00 89 LEU A N 1
ATOM 686 C CA . LEU A 1 89 ? 11.115 -1.094 -2.840 1.00 93.00 89 LEU A CA 1
ATOM 687 C C . LEU A 1 89 ? 12.073 -0.240 -3.686 1.00 93.00 89 LEU A C 1
ATOM 689 O O . LEU A 1 89 ? 11.736 0.121 -4.808 1.00 93.00 89 LEU A O 1
ATOM 693 N N . SER A 1 90 ? 13.289 0.030 -3.201 1.00 91.19 90 SER A N 1
ATOM 694 C CA . SER A 1 90 ? 14.276 0.914 -3.849 1.00 91.19 90 SER A CA 1
ATOM 695 C C . SER A 1 90 ? 14.656 0.529 -5.285 1.00 91.19 90 SER A C 1
ATOM 697 O O . SER A 1 90 ? 15.101 1.381 -6.052 1.00 91.19 90 SER A O 1
ATOM 699 N N . ARG A 1 91 ? 14.488 -0.748 -5.657 1.00 93.00 91 ARG A N 1
ATOM 700 C CA . ARG A 1 91 ? 14.783 -1.287 -6.998 1.00 93.00 91 ARG A CA 1
ATOM 701 C C . ARG A 1 91 ? 13.554 -1.419 -7.900 1.00 93.00 91 ARG A C 1
ATOM 703 O O . ARG A 1 91 ? 13.690 -1.898 -9.0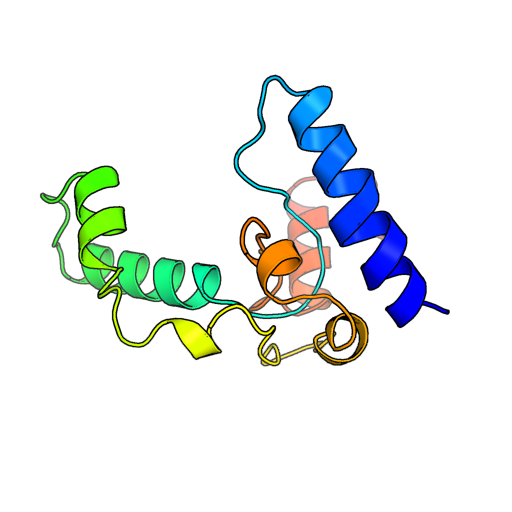25 1.00 93.00 91 ARG A O 1
ATOM 710 N N . VAL A 1 92 ? 12.369 -1.062 -7.414 1.00 91.56 92 VAL A N 1
ATOM 711 C CA . VAL A 1 92 ? 11.134 -1.097 -8.199 1.00 91.56 92 VAL A CA 1
ATOM 712 C C . VAL A 1 92 ? 11.046 0.192 -9.015 1.00 91.56 92 VAL A C 1
ATOM 714 O O . VAL A 1 92 ? 11.279 1.280 -8.491 1.00 91.56 92 VAL A O 1
ATOM 717 N N . ALA A 1 93 ? 10.737 0.075 -10.307 1.00 89.12 93 ALA A N 1
ATOM 718 C CA . ALA A 1 93 ? 10.539 1.242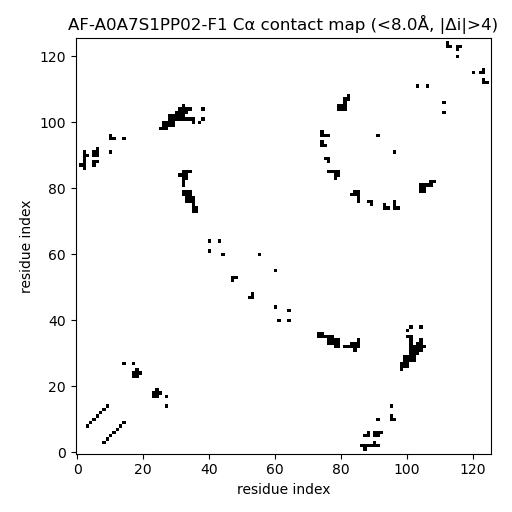 -11.156 1.00 89.12 93 ALA A CA 1
ATOM 719 C C . ALA A 1 93 ? 9.335 2.057 -10.659 1.00 89.12 93 ALA A C 1
ATOM 721 O O . ALA A 1 93 ? 8.306 1.490 -10.298 1.00 89.12 93 ALA A O 1
ATOM 722 N N . ALA A 1 94 ? 9.441 3.385 -10.687 1.00 85.38 94 ALA A N 1
ATOM 723 C CA . ALA A 1 94 ? 8.390 4.278 -10.200 1.00 85.38 94 ALA A CA 1
ATOM 724 C C . ALA A 1 94 ? 7.031 4.014 -10.886 1.00 85.38 94 ALA A C 1
ATOM 726 O O . ALA A 1 94 ? 6.009 3.930 -10.215 1.00 85.38 94 ALA A O 1
ATOM 727 N N . ALA A 1 95 ? 7.035 3.739 -12.195 1.00 85.19 95 ALA A N 1
ATOM 728 C CA . ALA A 1 95 ? 5.837 3.376 -12.960 1.00 85.19 95 ALA A CA 1
ATOM 729 C C . ALA A 1 95 ? 5.135 2.096 -12.458 1.00 85.19 95 ALA A C 1
ATOM 731 O O . ALA A 1 95 ? 3.925 1.956 -12.601 1.00 85.19 95 ALA A O 1
ATOM 732 N N . HIS A 1 96 ? 5.877 1.162 -11.854 1.00 89.06 96 HIS A N 1
ATOM 733 C CA . HIS A 1 96 ? 5.318 -0.068 -11.282 1.00 89.06 96 HIS A CA 1
ATOM 734 C C . HIS A 1 96 ? 4.735 0.152 -9.881 1.00 89.06 96 HIS A C 1
ATOM 736 O O . HIS A 1 96 ? 3.877 -0.610 -9.447 1.00 89.06 96 HIS A O 1
ATOM 742 N N . LEU A 1 97 ? 5.192 1.189 -9.172 1.00 88.88 97 LEU A N 1
ATOM 743 C CA . LEU A 1 97 ? 4.643 1.609 -7.880 1.00 88.88 97 LEU A CA 1
ATOM 744 C C . LEU A 1 97 ? 3.482 2.589 -8.024 1.00 88.88 97 LEU A C 1
ATOM 746 O O . LEU A 1 97 ? 2.763 2.844 -7.059 1.00 88.88 97 LEU A O 1
ATOM 750 N N . ASP A 1 98 ? 3.305 3.129 -9.225 1.00 84.19 98 ASP A N 1
ATOM 751 C CA . ASP A 1 98 ? 2.287 4.109 -9.518 1.00 84.19 98 ASP A CA 1
ATOM 752 C C . ASP A 1 98 ? 0.866 3.602 -9.173 1.00 84.19 98 ASP A C 1
ATOM 754 O O . ASP A 1 98 ? 0.201 4.245 -8.362 1.00 84.19 98 ASP A O 1
ATOM 758 N N . PRO A 1 99 ? 0.421 2.418 -9.625 1.00 86.50 99 PRO A N 1
ATOM 759 C CA . PRO A 1 99 ? -0.903 1.883 -9.301 1.00 86.50 99 PRO A CA 1
ATOM 760 C C . PRO A 1 99 ? -0.943 1.128 -7.955 1.00 86.50 99 PRO A C 1
ATOM 762 O O . PRO A 1 99 ? -1.764 0.233 -7.779 1.00 86.50 99 PRO A O 1
ATOM 765 N N . VAL A 1 100 ? -0.023 1.383 -7.019 1.00 89.00 100 VAL A N 1
ATOM 766 C CA . VAL A 1 100 ? 0.090 0.590 -5.782 1.00 89.00 100 VAL A CA 1
ATOM 767 C C . VAL A 1 100 ? -0.423 1.366 -4.577 1.00 89.00 100 VAL A C 1
ATOM 769 O O . VAL A 1 100 ? -0.050 2.515 -4.376 1.00 89.00 100 VAL A O 1
ATOM 772 N N . LEU A 1 101 ? -1.205 0.717 -3.718 1.00 89.94 101 LEU A N 1
ATOM 773 C CA . LEU A 1 101 ? -1.649 1.250 -2.430 1.00 89.94 101 LEU A CA 1
ATOM 774 C C . LEU A 1 101 ? -0.925 0.544 -1.268 1.00 89.94 101 LEU A C 1
ATOM 776 O O . LEU A 1 101 ? -0.767 -0.683 -1.265 1.00 89.94 101 LEU A O 1
ATOM 780 N N . PHE A 1 102 ? -0.517 1.328 -0.265 1.00 91.38 102 PHE A N 1
ATOM 781 C CA . PHE A 1 102 ? 0.168 0.873 0.952 1.00 91.38 102 PHE A CA 1
ATOM 782 C C . PHE A 1 102 ? -0.625 1.279 2.212 1.00 91.38 102 PHE A C 1
ATOM 784 O O . PHE A 1 102 ? -0.295 2.274 2.855 1.00 91.38 102 PHE A O 1
ATOM 791 N N . PRO A 1 103 ? -1.690 0.544 2.582 1.00 89.38 103 PRO A N 1
ATOM 792 C CA . PRO A 1 103 ? -2.604 0.940 3.661 1.00 89.38 103 PRO A CA 1
ATOM 793 C C . PRO A 1 103 ? -1.955 0.942 5.052 1.00 89.38 103 PRO A C 1
ATOM 795 O O . PRO A 1 103 ? -2.411 1.641 5.950 1.00 89.38 103 PRO A O 1
ATOM 798 N N . ASN A 1 104 ? -0.865 0.194 5.234 1.00 91.12 104 ASN A N 1
ATOM 799 C CA . ASN A 1 104 ? -0.212 0.031 6.533 1.00 91.12 104 ASN A CA 1
ATOM 800 C C . ASN A 1 104 ? 0.783 1.154 6.867 1.00 91.12 104 ASN A C 1
ATOM 802 O O . ASN A 1 104 ? 1.489 1.054 7.863 1.00 91.12 104 ASN A O 1
ATOM 806 N N . SER A 1 105 ? 0.885 2.206 6.050 1.00 87.38 105 SER A N 1
ATOM 807 C CA . SER A 1 105 ? 1.963 3.198 6.158 1.00 87.38 105 SER A CA 1
ATOM 808 C C . SER A 1 105 ? 1.987 4.001 7.468 1.00 87.38 105 SER A C 1
ATOM 810 O O . SER A 1 105 ? 3.042 4.513 7.839 1.00 87.38 105 SER A O 1
ATOM 812 N N . GLU A 1 106 ? 0.841 4.121 8.148 1.00 86.06 106 GLU A N 1
ATOM 813 C CA . GLU A 1 106 ? 0.691 4.814 9.442 1.00 86.06 106 GLU A CA 1
ATOM 814 C C . GLU A 1 106 ? 0.500 3.872 10.628 1.00 86.06 106 GLU A C 1
ATOM 816 O O . GLU A 1 106 ? 0.474 4.314 11.773 1.00 86.06 106 GLU A O 1
ATOM 821 N N . LEU A 1 107 ? 0.339 2.578 10.371 1.00 90.00 107 LEU A N 1
ATOM 822 C CA . LEU A 1 107 ? 0.077 1.611 11.422 1.00 90.00 107 LEU A CA 1
ATOM 823 C C . LEU A 1 107 ? 1.398 1.061 11.930 1.00 90.00 107 LEU A C 1
ATOM 825 O O . LEU A 1 107 ? 2.313 0.805 11.151 1.00 90.00 107 LEU A O 1
ATOM 829 N N . THR A 1 108 ? 1.489 0.795 13.226 1.00 91.75 108 THR A N 1
ATOM 830 C CA . THR A 1 108 ? 2.537 -0.095 13.717 1.00 91.75 108 THR A CA 1
ATOM 831 C C . THR A 1 108 ? 2.148 -1.548 13.445 1.00 91.75 108 THR A C 1
ATOM 833 O O . THR A 1 108 ? 0.983 -1.892 13.221 1.00 91.75 108 THR A O 1
ATOM 836 N N . LYS A 1 109 ? 3.110 -2.469 13.530 1.00 91.50 109 LYS A N 1
ATOM 837 C CA . LYS A 1 109 ? 2.786 -3.908 13.566 1.00 91.50 109 LYS A CA 1
ATOM 838 C C . LYS A 1 109 ? 1.845 -4.275 14.719 1.00 91.50 109 LYS A C 1
ATOM 840 O O . LYS A 1 109 ? 1.054 -5.203 14.571 1.00 91.50 109 LYS A O 1
ATOM 845 N N . ALA A 1 110 ? 1.934 -3.575 15.852 1.00 92.62 110 ALA A N 1
ATOM 846 C CA . ALA A 1 110 ? 1.041 -3.801 16.983 1.00 92.62 110 ALA A CA 1
ATOM 847 C C . ALA A 1 110 ? -0.397 -3.389 16.639 1.00 92.62 110 ALA A C 1
ATOM 849 O O . ALA A 1 110 ? -1.316 -4.159 16.910 1.00 92.62 110 ALA A O 1
ATOM 850 N N . ASP A 1 111 ? -0.578 -2.252 15.962 1.00 93.69 111 ASP A N 1
ATOM 851 C CA . ASP A 1 111 ? -1.889 -1.794 15.490 1.00 93.69 111 ASP A CA 1
ATOM 852 C C . ASP A 1 111 ? -2.496 -2.764 14.484 1.00 93.69 111 ASP A C 1
ATOM 854 O O . ASP A 1 111 ? -3.647 -3.159 14.640 1.00 93.69 111 ASP A O 1
ATOM 858 N N . VAL A 1 112 ? -1.715 -3.222 13.499 1.00 94.00 112 VAL A N 1
ATOM 859 C CA . VAL A 1 112 ? -2.192 -4.201 12.508 1.00 94.00 112 VAL A CA 1
ATOM 860 C C . VAL A 1 112 ? -2.636 -5.500 13.183 1.00 94.00 112 VAL A C 1
ATOM 862 O O . VAL A 1 112 ? -3.699 -6.022 12.859 1.00 94.00 112 VAL A O 1
ATOM 865 N N . ARG A 1 113 ? -1.872 -6.012 14.156 1.00 94.69 113 ARG A N 1
ATOM 866 C CA . ARG A 1 113 ? -2.250 -7.215 14.921 1.00 94.69 113 ARG A CA 1
ATOM 867 C C . ARG A 1 113 ? -3.482 -6.986 15.793 1.00 94.69 113 ARG A C 1
ATOM 869 O O . ARG A 1 113 ? -4.319 -7.875 15.907 1.00 94.69 113 ARG A O 1
ATOM 876 N N . ARG A 1 114 ? -3.597 -5.809 16.416 1.00 96.19 114 ARG A N 1
ATOM 877 C CA . ARG A 1 114 ? -4.773 -5.422 17.204 1.00 96.19 114 ARG A CA 1
ATOM 878 C C . ARG A 1 114 ? -6.022 -5.407 16.324 1.00 96.19 114 ARG A C 1
ATOM 880 O O . ARG A 1 114 ? -6.986 -6.066 16.687 1.00 96.19 114 ARG A O 1
ATOM 887 N N . LEU A 1 115 ? -5.968 -4.740 15.169 1.00 95.44 115 LEU A N 1
ATOM 888 C CA . LEU A 1 115 ? -7.061 -4.710 14.193 1.00 95.44 115 LEU A CA 1
ATOM 889 C C . LEU A 1 115 ? -7.392 -6.119 13.689 1.00 95.44 115 LEU A C 1
ATOM 891 O O . LEU A 1 115 ? -8.554 -6.493 13.629 1.00 95.44 115 LEU A O 1
ATOM 895 N N . ALA A 1 116 ? -6.384 -6.938 13.385 1.00 96.56 116 ALA A N 1
ATOM 896 C CA . ALA A 1 116 ? -6.622 -8.307 12.939 1.00 96.56 116 ALA A CA 1
ATOM 897 C C . ALA A 1 116 ? -7.368 -9.154 13.985 1.00 96.56 116 ALA A C 1
ATOM 899 O O . ALA A 1 116 ? -8.225 -9.939 13.599 1.00 96.56 116 ALA A O 1
ATOM 900 N N . ARG A 1 117 ? -7.088 -8.979 15.287 1.00 97.19 117 ARG A N 1
ATOM 901 C CA . ARG A 1 117 ? -7.859 -9.623 16.369 1.00 97.19 117 ARG A CA 1
ATOM 902 C C . ARG A 1 117 ? -9.262 -9.041 16.518 1.00 97.19 117 ARG A C 1
ATOM 904 O O . ARG A 1 117 ? -10.204 -9.790 16.721 1.00 97.19 117 ARG A O 1
ATOM 911 N N . GLU A 1 118 ? -9.393 -7.720 16.418 1.00 97.88 118 GLU A N 1
ATOM 912 C CA . GLU A 1 118 ? -10.678 -7.012 16.498 1.00 97.88 118 GLU A CA 1
ATOM 913 C C . GLU A 1 118 ? -11.661 -7.483 15.415 1.00 97.88 118 GLU A C 1
ATOM 915 O O . GLU A 1 118 ? -12.844 -7.653 15.690 1.00 97.88 118 GLU A O 1
ATOM 920 N N . PHE A 1 119 ? -11.154 -7.760 14.211 1.00 97.12 119 PHE A N 1
ATOM 921 C CA . PHE A 1 119 ? -11.930 -8.282 13.082 1.00 97.12 119 PHE A CA 1
ATOM 922 C C . PHE A 1 119 ? -11.921 -9.817 12.960 1.00 97.12 119 PHE A C 1
ATOM 924 O O . PHE A 1 119 ? -12.326 -10.330 11.919 1.00 97.12 119 PHE A O 1
ATOM 931 N N . ASP A 1 120 ? -11.445 -10.545 13.977 1.00 96.81 120 ASP A N 1
ATOM 932 C CA . ASP A 1 120 ? -11.395 -12.018 14.008 1.00 96.81 120 ASP A CA 1
ATOM 933 C C . ASP A 1 120 ? -10.733 -12.652 12.760 1.00 96.81 120 ASP A C 1
ATOM 935 O O . ASP A 1 120 ? -11.196 -13.635 12.179 1.00 96.81 120 ASP A O 1
ATOM 939 N N . LEU A 1 121 ? -9.630 -12.056 12.286 1.00 96.56 121 LEU A N 1
ATOM 940 C CA . LEU A 1 121 ? -8.916 -12.552 11.111 1.00 96.56 121 LEU A CA 1
ATOM 941 C C . LEU A 1 121 ? -8.046 -13.771 11.469 1.00 96.56 121 LEU A C 1
ATOM 943 O O . LEU A 1 121 ? -7.239 -13.701 12.399 1.00 96.56 121 LEU A O 1
ATOM 947 N N . PRO A 1 122 ? -8.042 -14.845 10.652 1.00 94.81 122 PRO A N 1
ATOM 948 C CA . PRO A 1 122 ? -7.295 -16.080 10.937 1.00 94.81 122 PRO A CA 1
ATOM 949 C C . PRO A 1 122 ? -5.765 -15.908 10.935 1.00 94.81 122 PRO A C 1
ATOM 951 O O . PRO A 1 122 ? -5.016 -16.825 11.268 1.00 94.81 122 PRO A O 1
ATOM 954 N N . THR A 1 123 ? -5.272 -14.744 10.512 1.00 93.69 123 THR A N 1
ATOM 955 C CA . THR A 1 123 ? -3.848 -14.395 10.477 1.00 93.69 123 THR A CA 1
ATOM 956 C C . THR A 1 123 ? -3.418 -13.481 11.623 1.00 93.69 123 THR A C 1
ATOM 958 O O . THR A 1 123 ? -2.279 -13.021 11.605 1.00 93.69 123 THR A O 1
ATOM 961 N N . ALA A 1 124 ? -4.290 -13.187 12.592 1.00 92.25 124 ALA A N 1
ATOM 962 C CA . ALA A 1 124 ? -4.030 -12.197 13.638 1.00 92.25 124 ALA A CA 1
ATOM 963 C C . ALA A 1 124 ? -2.763 -12.474 14.476 1.00 92.25 124 ALA A C 1
ATOM 965 O O . ALA A 1 124 ? -2.065 -11.536 14.877 1.00 92.25 124 ALA A O 1
ATOM 966 N N . ASP A 1 125 ? -2.423 -13.753 14.661 1.00 86.75 125 ASP A N 1
ATOM 967 C CA . ASP A 1 125 ? -1.291 -14.195 15.485 1.00 86.75 125 ASP A CA 1
ATOM 968 C C . ASP A 1 125 ? -0.052 -14.624 14.682 1.00 86.75 125 ASP A C 1
ATOM 970 O O . ASP A 1 125 ? 0.931 -15.083 15.261 1.00 86.75 125 ASP A O 1
ATOM 974 N N . ARG A 1 126 ? -0.063 -14.457 13.353 1.00 79.75 126 ARG A N 1
ATOM 975 C CA . ARG A 1 126 ? 1.091 -14.783 12.494 1.00 79.75 126 ARG A CA 1
ATOM 976 C C . ARG A 1 126 ? 2.174 -13.715 12.489 1.00 79.75 126 ARG A C 1
ATOM 978 O O . ARG A 1 126 ? 1.867 -12.528 12.720 1.00 79.75 126 ARG A O 1
#

InterPro domains:
  IPR014729 Rossmann-like alpha/beta/alpha sandwich fold [G3DSA:3.40.50.620] (1-126)

Mean predicted aligned error: 7.69 Å

Secondary structure (DSSP, 8-state):
-HHHHIIIIIIIIHHHHHHHHTTT-S-EE----EE-HHHHHHHHHHHHHHTT--SS-HHHHHHHT--GGGGGGTTSPEEPSSS--GGGGTTS-HHHHTTEE-GGGG--HHHHHHHHHHTT-TTTT-

Radius of gyration: 16.11 Å; Cα contacts (8 Å, |Δi|>4): 145; chains: 1; bounding box: 36×37×34 Å

Sequence (126 aa):
PDCVCNRVIKFDRFATHARRAFGGADAIVTGHYARNRWWRLSQRLALLSANGVDSLGERELLSASVAPEDWSGAARPLAAATNDQSYFLSRVAAAHLDPVLFPNSELTKADVRRLAREFDLPTADR

Organism: Neobodo designis (NCBI:txid312471)

Solvent-accessible surface area (backbone atoms only — not comparable to full-atom values): 7058 Å² total; per-residue (Å²): 112,64,37,56,43,38,34,54,40,62,40,35,52,46,46,56,44,44,26,67,76,54,84,56,47,80,62,47,78,46,86,49,20,21,32,43,52,66,55,57,48,52,52,51,51,52,53,39,49,75,69,70,53,70,84,56,51,74,68,53,48,60,52,71,72,54,70,82,85,75,50,91,66,37,39,46,64,36,73,19,90,38,79,57,42,25,77,4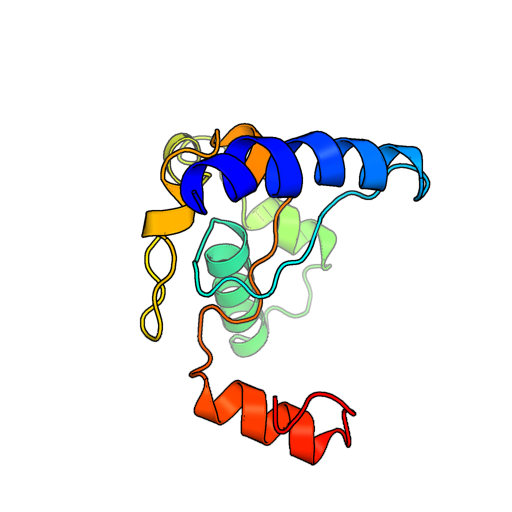7,47,70,68,41,56,39,81,49,44,55,44,46,44,41,86,37,20,85,42,45,74,66,50,53,33,50,50,26,53,75,68,69,41,96,60,32,87,111

Foldseek 3Di:
DLLVCVAPPVLNVVVVCCCVVVVGDQAEEDQAQWDALVNVLVVVVVVCVVVVVPPQPPVRSVVVSDPPPPRPPRLQTHAQPEPGPSVSNRNHDSVSSVRYDHPCNPPYLVRVLVVCVVVVPPVSPD